Protein AF-A0A3C1KIC7-F1 (afdb_monomer)

Secondary structure (DSSP, 8-state):
--TGGGT---TTHHHHHHHHHHHHHTHHHHHHHHHHHHHS---HHHHHHHHHHHH---HHHHHHHHHHHHHHTTHHHHHHHHHHHHHHHHHHHS-TTSHHHHHHHHHHHHS---HHHHHHTS--------

Structure (mmCIF, N/CA/C/O backbone):
data_AF-A0A3C1KIC7-F1
#
_entry.id   AF-A0A3C1KIC7-F1
#
loop_
_atom_site.group_PDB
_atom_site.id
_atom_site.type_symbol
_atom_site.label_atom_id
_atom_site.label_alt_id
_atom_site.label_comp_id
_atom_site.label_asym_id
_atom_site.label_entity_id
_atom_site.label_seq_id
_atom_site.pdbx_PDB_ins_code
_atom_site.Cartn_x
_atom_site.Cartn_y
_atom_site.Cartn_z
_atom_site.occupancy
_atom_site.B_iso_or_equiv
_atom_site.auth_seq_id
_atom_site.auth_comp_id
_atom_site.auth_asym_id
_atom_site.auth_atom_id
_atom_site.pdbx_PDB_model_num
ATOM 1 N N . VAL A 1 1 ? 18.947 7.665 -14.783 1.00 59.31 1 VAL A N 1
ATOM 2 C CA . VAL A 1 1 ? 19.574 9.006 -14.923 1.00 59.31 1 VAL A CA 1
ATOM 3 C C . VAL A 1 1 ? 18.523 10.131 -14.836 1.00 59.31 1 VAL A C 1
ATOM 5 O O . VAL A 1 1 ? 18.595 11.097 -15.572 1.00 59.31 1 VAL A O 1
ATOM 8 N N . LEU A 1 2 ? 17.531 10.040 -13.935 1.00 76.50 2 LEU A N 1
ATOM 9 C CA . LEU A 1 2 ? 16.439 11.035 -13.856 1.00 76.50 2 LEU A CA 1
ATOM 10 C C . LEU A 1 2 ? 16.637 12.071 -12.738 1.00 76.50 2 LEU A C 1
ATOM 12 O O . LEU A 1 2 ? 16.323 13.237 -12.927 1.00 76.50 2 LEU A O 1
ATOM 16 N N . LEU A 1 3 ? 17.203 11.664 -11.599 1.00 77.31 3 LEU A N 1
ATOM 17 C CA . LEU A 1 3 ? 17.360 12.529 -10.422 1.00 77.31 3 LEU A CA 1
ATOM 18 C C . LEU A 1 3 ? 18.252 13.760 -10.664 1.00 77.31 3 LEU A C 1
ATOM 20 O O . LEU A 1 3 ? 17.794 14.860 -10.361 1.00 77.31 3 LEU A O 1
ATOM 24 N N . PRO A 1 4 ? 19.438 13.646 -11.304 1.00 80.12 4 PRO A N 1
ATOM 25 C CA . PRO A 1 4 ? 20.254 14.826 -11.599 1.00 80.12 4 PRO A CA 1
ATOM 26 C C . PRO A 1 4 ? 19.571 15.809 -12.560 1.00 80.12 4 PRO A C 1
ATOM 28 O O . PRO A 1 4 ? 19.742 17.015 -12.429 1.00 80.12 4 PRO A O 1
ATOM 31 N N . LEU A 1 5 ? 18.748 15.313 -13.496 1.00 82.25 5 LEU A N 1
ATOM 32 C CA . LEU A 1 5 ? 17.968 16.162 -14.407 1.00 82.25 5 LEU A CA 1
ATOM 33 C C . LEU A 1 5 ? 16.867 16.948 -13.677 1.00 82.25 5 LEU A C 1
ATOM 35 O O . LEU A 1 5 ? 16.442 17.991 -14.163 1.00 82.25 5 LEU A O 1
ATOM 39 N N . ALA A 1 6 ? 16.427 16.464 -12.514 1.00 80.00 6 ALA A N 1
ATOM 40 C CA . ALA A 1 6 ? 15.471 17.135 -11.638 1.00 80.00 6 ALA A CA 1
ATOM 41 C C . ALA A 1 6 ? 16.144 18.011 -10.559 1.00 80.00 6 ALA A C 1
ATOM 43 O O . ALA A 1 6 ? 15.448 18.548 -9.701 1.00 80.00 6 ALA A O 1
ATOM 44 N N . GLY A 1 7 ? 17.479 18.146 -10.570 1.00 80.31 7 GLY A N 1
ATOM 45 C CA . GLY A 1 7 ? 18.228 18.877 -9.540 1.00 80.31 7 GLY A CA 1
ATOM 46 C C . GLY A 1 7 ? 18.273 18.169 -8.181 1.00 80.31 7 GLY A C 1
ATOM 47 O O . GLY A 1 7 ? 18.469 18.822 -7.159 1.00 80.31 7 GLY A O 1
ATOM 48 N N . LEU A 1 8 ? 18.056 16.849 -8.156 1.00 77.56 8 LEU A N 1
ATOM 49 C CA . LEU A 1 8 ? 18.044 16.038 -6.941 1.00 77.56 8 LEU A CA 1
ATOM 50 C C . LEU A 1 8 ? 19.333 15.219 -6.813 1.00 77.56 8 LEU A C 1
ATOM 52 O O . LEU A 1 8 ? 19.745 14.522 -7.745 1.00 77.56 8 LEU A O 1
ATOM 56 N N . GLU A 1 9 ? 19.931 15.269 -5.624 1.00 82.62 9 GLU A N 1
ATOM 57 C CA . GLU A 1 9 ? 21.120 14.495 -5.269 1.00 82.62 9 GLU A CA 1
ATOM 58 C C . GLU A 1 9 ? 20.786 13.011 -5.056 1.00 82.62 9 GLU A C 1
ATOM 60 O O . GLU A 1 9 ? 19.748 12.653 -4.501 1.00 82.62 9 GLU A O 1
ATOM 65 N N . SER A 1 10 ? 21.688 12.125 -5.484 1.00 79.38 10 SER A N 1
ATOM 66 C CA . SER A 1 10 ? 21.485 10.664 -5.426 1.00 79.38 10 SER A CA 1
ATOM 67 C C . SER A 1 10 ? 22.082 9.990 -4.183 1.00 79.38 10 SER A C 1
ATOM 69 O O . SER A 1 10 ? 21.943 8.781 -4.001 1.00 79.38 10 SER A O 1
ATOM 71 N N . THR A 1 11 ? 22.724 10.763 -3.307 1.00 82.69 11 THR A N 1
ATOM 72 C CA . THR A 1 11 ? 23.561 10.270 -2.200 1.00 82.69 11 THR A CA 1
ATOM 73 C C . THR A 1 11 ? 22.806 9.479 -1.132 1.00 82.69 11 THR A C 1
ATOM 75 O O . THR A 1 11 ? 23.421 8.686 -0.427 1.00 82.69 11 THR A O 1
ATOM 78 N N . GLN A 1 12 ? 21.489 9.659 -1.012 1.00 83.25 12 GLN A N 1
ATOM 79 C CA . GLN A 1 12 ? 20.656 8.979 -0.011 1.00 83.25 12 GLN A CA 1
ATOM 80 C C . GLN A 1 12 ? 19.682 7.957 -0.611 1.00 83.25 12 GLN A C 1
ATOM 82 O O . GLN A 1 12 ? 18.807 7.463 0.097 1.00 83.25 12 GLN A O 1
ATOM 87 N N . LEU A 1 13 ? 19.808 7.620 -1.900 1.00 85.50 13 LEU A N 1
ATOM 88 C CA . LEU A 1 13 ? 18.846 6.732 -2.564 1.00 85.50 13 LEU A CA 1
ATOM 89 C C . LEU A 1 13 ? 18.783 5.341 -1.948 1.00 85.50 13 LEU A C 1
ATOM 91 O O . LEU A 1 13 ? 17.694 4.805 -1.800 1.00 85.50 13 LEU A O 1
ATOM 95 N N . GLU A 1 14 ? 19.927 4.768 -1.583 1.00 85.94 14 GLU A N 1
ATOM 96 C CA . GLU A 1 14 ? 19.970 3.442 -0.965 1.00 85.94 14 GLU A CA 1
ATOM 97 C C . GLU A 1 14 ? 19.183 3.422 0.352 1.00 85.94 14 GLU A C 1
ATOM 99 O O . GLU A 1 14 ? 18.318 2.573 0.551 1.00 85.94 14 GLU A O 1
ATOM 104 N N . ILE A 1 15 ? 19.404 4.427 1.203 1.00 87.00 15 ILE A N 1
ATOM 105 C CA . ILE A 1 15 ? 18.678 4.599 2.467 1.00 87.00 15 ILE A CA 1
ATOM 106 C C . ILE A 1 15 ? 17.185 4.817 2.207 1.00 87.00 15 ILE A C 1
ATOM 108 O O . ILE A 1 15 ? 16.348 4.238 2.897 1.00 87.00 15 ILE A O 1
ATOM 112 N N . TYR A 1 16 ? 16.841 5.636 1.212 1.00 85.00 16 TYR A N 1
ATOM 113 C CA . TYR A 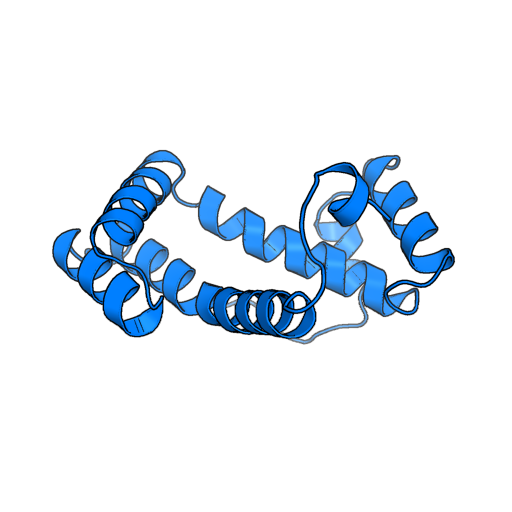1 16 ? 15.455 5.904 0.848 1.00 85.00 16 TYR A CA 1
ATOM 114 C C . TYR A 1 16 ? 14.729 4.635 0.394 1.00 85.00 16 TYR A C 1
ATOM 116 O O . TYR A 1 16 ? 13.660 4.335 0.917 1.00 85.00 16 TYR A O 1
ATOM 124 N N . TYR A 1 17 ? 15.304 3.865 -0.532 1.00 85.44 17 TYR A N 1
ATOM 125 C CA . TYR A 1 17 ? 14.682 2.626 -1.001 1.00 85.44 17 TYR A CA 1
ATOM 126 C C . TYR A 1 17 ? 14.599 1.579 0.106 1.00 85.44 17 TYR A C 1
ATOM 128 O O . TYR A 1 17 ? 13.550 0.964 0.267 1.00 85.44 17 TYR A O 1
ATOM 136 N N . HIS A 1 18 ? 15.628 1.463 0.948 1.00 87.75 18 HIS A N 1
ATOM 137 C CA . HIS A 1 18 ? 15.568 0.582 2.111 1.00 87.75 18 HIS A CA 1
ATOM 138 C C . HIS A 1 18 ? 14.438 0.971 3.080 1.00 87.75 18 HIS A C 1
ATOM 140 O O . HIS A 1 18 ? 13.713 0.112 3.580 1.00 87.75 18 HIS A O 1
ATOM 146 N N . TYR A 1 19 ? 14.242 2.271 3.321 1.00 87.94 19 TYR A N 1
ATOM 147 C CA . TYR A 1 19 ? 13.105 2.767 4.096 1.00 87.94 19 TYR A CA 1
ATOM 148 C C . TYR A 1 19 ? 11.764 2.398 3.446 1.00 87.94 19 TYR A C 1
ATOM 150 O O . TYR A 1 19 ? 10.860 1.945 4.149 1.00 87.94 19 TYR A O 1
ATOM 158 N N . ILE A 1 20 ? 11.632 2.558 2.125 1.00 87.50 20 ILE A N 1
ATOM 159 C CA . ILE A 1 20 ? 10.415 2.176 1.398 1.00 87.50 20 ILE A CA 1
ATOM 160 C C . ILE A 1 20 ? 10.123 0.681 1.570 1.00 87.50 20 ILE A C 1
ATOM 162 O O . ILE A 1 20 ? 8.995 0.345 1.929 1.00 87.50 20 ILE A O 1
ATOM 166 N N . ASP A 1 21 ? 11.121 -0.192 1.421 1.00 86.56 21 ASP A N 1
ATOM 167 C CA . ASP A 1 21 ? 10.961 -1.644 1.594 1.00 86.56 21 ASP A CA 1
ATOM 168 C C . ASP A 1 21 ? 10.452 -1.996 3.003 1.00 86.56 21 ASP A C 1
ATOM 170 O O . ASP A 1 21 ? 9.505 -2.772 3.172 1.00 86.56 21 ASP A O 1
ATOM 174 N N . LEU A 1 22 ? 11.033 -1.375 4.035 1.00 88.56 22 LEU A N 1
ATOM 175 C CA . LEU A 1 22 ? 10.609 -1.568 5.425 1.00 88.56 22 LEU A CA 1
ATOM 176 C C . LEU A 1 22 ? 9.171 -1.086 5.663 1.00 88.56 22 LEU A C 1
ATOM 178 O O . LEU A 1 22 ? 8.397 -1.746 6.357 1.00 88.56 22 LEU A O 1
ATOM 182 N N . VAL A 1 23 ? 8.789 0.052 5.084 1.00 86.12 23 VAL A N 1
ATOM 183 C CA . VAL A 1 23 ? 7.431 0.604 5.203 1.00 86.12 23 VAL A CA 1
ATOM 184 C C . VAL A 1 23 ? 6.406 -0.217 4.416 1.00 86.12 23 VAL A C 1
ATOM 186 O O . VAL A 1 23 ? 5.241 -0.293 4.833 1.00 86.12 23 VAL A O 1
ATOM 189 N N . GLU A 1 24 ? 6.797 -0.842 3.303 1.00 84.38 24 GLU A N 1
ATOM 190 C CA . GLU A 1 24 ? 5.945 -1.776 2.559 1.00 84.38 24 GLU A CA 1
ATOM 191 C C . GLU A 1 24 ? 5.664 -3.047 3.366 1.00 84.38 24 GLU A C 1
ATOM 193 O O . GLU A 1 24 ? 4.521 -3.509 3.377 1.00 84.38 24 GLU A O 1
ATOM 198 N N . ALA A 1 25 ? 6.634 -3.556 4.132 1.00 84.81 25 ALA A N 1
ATOM 199 C CA . ALA A 1 25 ? 6.419 -4.707 5.014 1.00 84.81 25 ALA A CA 1
ATOM 200 C C . ALA A 1 25 ? 5.326 -4.459 6.080 1.00 84.81 25 ALA A C 1
ATOM 202 O O . ALA A 1 25 ? 4.676 -5.397 6.545 1.00 84.81 25 ALA A O 1
ATOM 203 N N . LEU A 1 26 ? 5.050 -3.193 6.422 1.00 87.06 26 LEU A N 1
ATOM 204 C CA . LEU A 1 26 ? 3.976 -2.805 7.347 1.00 87.06 26 LEU A CA 1
ATOM 205 C C . LEU A 1 26 ? 2.576 -2.781 6.705 1.00 87.06 26 LEU A C 1
ATOM 207 O O . LEU A 1 26 ? 1.587 -2.494 7.386 1.00 87.06 26 LEU A O 1
ATOM 211 N N . ASN A 1 27 ? 2.437 -3.102 5.413 1.00 82.69 27 ASN A N 1
ATOM 212 C CA . ASN A 1 27 ? 1.133 -3.140 4.738 1.00 82.69 27 ASN A CA 1
ATOM 213 C C . ASN A 1 27 ? 0.135 -4.093 5.409 1.00 82.69 27 ASN A C 1
ATOM 215 O O . ASN A 1 27 ? -1.057 -3.788 5.453 1.00 82.69 27 ASN A O 1
ATOM 219 N N . PHE A 1 28 ? 0.599 -5.193 6.007 1.00 83.00 28 PHE A N 1
ATOM 220 C CA . PHE A 1 28 ? -0.272 -6.111 6.747 1.00 83.00 28 PHE A CA 1
ATOM 221 C C . PHE A 1 28 ? -0.958 -5.437 7.940 1.00 83.00 28 PHE A C 1
ATOM 223 O O . PHE A 1 28 ? -2.151 -5.651 8.160 1.00 83.00 28 PHE A O 1
ATOM 230 N N . ALA A 1 29 ? -0.255 -4.558 8.663 1.00 88.94 29 ALA A N 1
ATOM 231 C CA . ALA A 1 29 ? -0.844 -3.802 9.766 1.00 88.94 29 ALA A CA 1
ATOM 232 C C . ALA A 1 29 ? -1.957 -2.865 9.276 1.00 88.94 29 ALA A C 1
ATOM 234 O O . ALA A 1 29 ? -2.990 -2.736 9.936 1.00 88.94 29 ALA A O 1
ATOM 235 N N . ARG A 1 30 ? -1.777 -2.256 8.097 1.00 88.94 30 ARG A N 1
ATOM 236 C CA . ARG A 1 30 ? -2.784 -1.396 7.455 1.00 88.94 30 ARG A CA 1
ATOM 237 C C . ARG A 1 30 ? -4.005 -2.198 7.000 1.00 88.94 30 ARG A C 1
ATOM 239 O O . ARG A 1 30 ? -5.133 -1.776 7.250 1.00 88.94 30 ARG A O 1
ATOM 246 N N . ASN A 1 31 ? -3.787 -3.361 6.382 1.00 87.94 31 ASN A N 1
ATOM 247 C CA . ASN A 1 31 ? -4.862 -4.268 5.969 1.00 87.94 31 ASN A CA 1
ATOM 248 C C . ASN A 1 31 ? -5.694 -4.719 7.175 1.00 87.94 31 ASN A C 1
ATOM 250 O O . ASN A 1 31 ? -6.922 -4.727 7.116 1.00 87.94 31 ASN A O 1
ATOM 254 N N . GLU A 1 32 ? -5.034 -5.052 8.285 1.00 91.06 32 GLU A N 1
ATOM 255 C CA . GLU A 1 32 ? -5.719 -5.492 9.495 1.00 91.06 32 GLU A CA 1
ATOM 256 C C . GLU A 1 32 ? -6.515 -4.357 10.151 1.00 91.06 32 GLU A C 1
ATOM 258 O O . GLU A 1 32 ? -7.659 -4.577 10.549 1.00 91.06 32 GLU A O 1
ATOM 263 N N . ALA A 1 33 ? -5.977 -3.131 10.188 1.00 92.75 33 ALA A N 1
ATOM 264 C CA . ALA A 1 33 ? -6.725 -1.955 10.635 1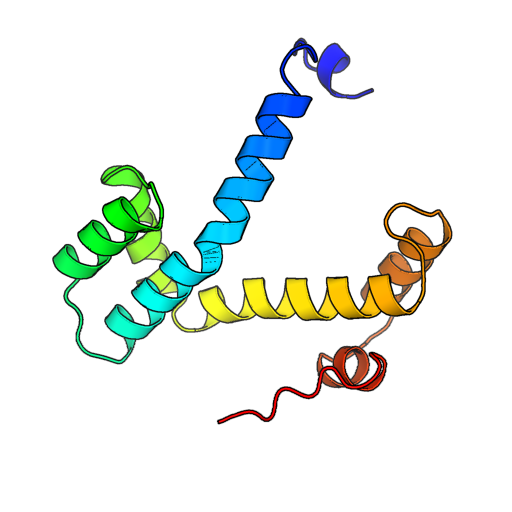.00 92.75 33 ALA A CA 1
ATOM 265 C C . ALA A 1 33 ? -8.004 -1.759 9.806 1.00 92.75 33 ALA A C 1
ATOM 267 O O . ALA A 1 33 ? -9.091 -1.614 10.368 1.00 92.75 33 ALA A O 1
ATOM 268 N N . ALA A 1 34 ? -7.891 -1.835 8.475 1.00 90.88 34 ALA A N 1
ATOM 269 C CA . ALA A 1 34 ? -9.029 -1.721 7.566 1.00 90.88 34 ALA A CA 1
ATOM 270 C C . ALA A 1 34 ? -10.068 -2.823 7.811 1.00 90.88 34 ALA A C 1
ATOM 272 O O . ALA A 1 34 ? -11.259 -2.542 7.943 1.00 90.88 34 ALA A O 1
ATOM 273 N N . ARG A 1 35 ? -9.623 -4.078 7.927 1.00 90.06 35 ARG A N 1
ATOM 274 C CA . ARG A 1 35 ? -10.494 -5.236 8.154 1.00 90.06 35 ARG A CA 1
ATOM 275 C C . ARG A 1 35 ? -11.247 -5.124 9.480 1.00 90.06 35 ARG A C 1
ATOM 277 O O . ARG A 1 35 ? -12.460 -5.332 9.518 1.00 90.06 35 ARG A O 1
ATOM 284 N N . LYS A 1 36 ? -10.542 -4.780 10.562 1.00 92.88 36 LYS A N 1
ATOM 285 C CA . LYS A 1 36 ? -11.129 -4.612 11.896 1.00 92.88 36 LYS A CA 1
ATOM 286 C C . LYS A 1 36 ? -12.125 -3.452 11.936 1.00 92.88 36 LYS A C 1
ATOM 288 O O . LYS A 1 36 ? -13.219 -3.614 12.474 1.00 92.88 36 LYS A O 1
ATOM 293 N N . HIS A 1 37 ? -11.769 -2.317 11.339 1.00 94.38 37 HIS A N 1
ATOM 294 C CA . HIS A 1 37 ? -12.616 -1.127 11.306 1.00 94.38 37 HIS A CA 1
ATOM 295 C C . HIS A 1 37 ? -13.891 -1.340 10.481 1.00 94.38 37 HIS A C 1
ATOM 297 O O . HIS A 1 37 ? -14.992 -1.078 10.957 1.00 94.38 37 HIS A O 1
ATOM 303 N N . LEU A 1 38 ? -13.769 -1.898 9.273 1.00 90.69 38 LEU A N 1
ATOM 304 C CA . LEU A 1 38 ? -14.906 -2.070 8.364 1.00 90.69 38 LEU A CA 1
ATOM 305 C C . LEU A 1 38 ? -15.843 -3.220 8.750 1.00 90.69 38 LEU A C 1
ATOM 307 O O . LEU A 1 38 ? -17.030 -3.155 8.425 1.00 90.69 38 LEU A O 1
ATOM 311 N N . TYR A 1 39 ? -15.319 -4.282 9.376 1.00 89.88 39 TYR A N 1
ATOM 312 C CA . TYR A 1 39 ? -16.049 -5.549 9.521 1.00 89.88 39 TYR A CA 1
ATOM 313 C C . T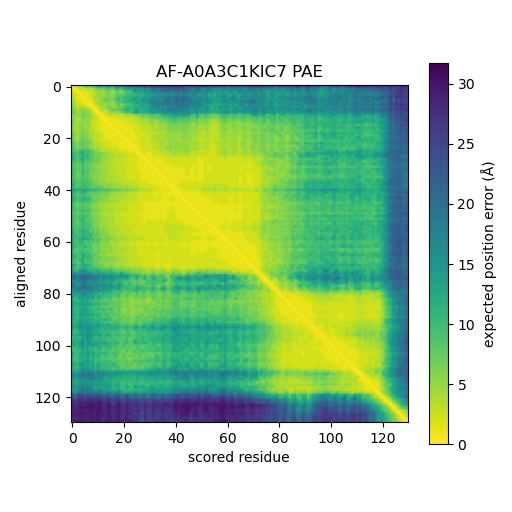YR A 1 39 ? -16.077 -6.129 10.939 1.00 89.88 39 TYR A C 1
ATOM 315 O O . TYR A 1 39 ? -16.784 -7.109 11.161 1.00 89.88 39 TYR A O 1
ATOM 323 N N . GLN A 1 40 ? -15.326 -5.579 11.899 1.00 92.88 40 GLN A N 1
ATOM 324 C CA . GLN A 1 40 ? -15.267 -6.106 13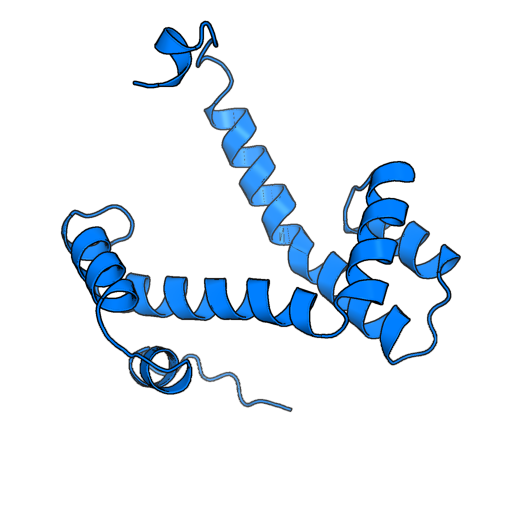.275 1.00 92.88 40 GLN A CA 1
ATOM 325 C C . GLN A 1 40 ? -15.609 -5.070 14.351 1.00 92.88 40 GLN A C 1
ATOM 327 O O . GLN A 1 40 ? -15.427 -5.343 15.533 1.00 92.88 40 GLN A O 1
ATOM 332 N N . GLY A 1 41 ? -16.112 -3.897 13.956 1.00 93.44 41 GLY A N 1
ATOM 333 C CA . GLY A 1 41 ? -16.587 -2.874 14.888 1.00 93.44 41 GLY A CA 1
ATOM 334 C C . GLY A 1 41 ? -15.486 -2.102 15.617 1.00 93.44 41 GLY A C 1
ATOM 335 O O . GLY A 1 41 ? -15.786 -1.448 16.611 1.00 93.44 41 GLY A O 1
ATOM 336 N N . LEU A 1 42 ? -14.232 -2.156 15.146 1.00 96.56 42 LEU A N 1
ATOM 337 C CA . LEU A 1 42 ? -13.157 -1.320 15.690 1.00 96.56 42 LEU A CA 1
ATOM 338 C C . LEU A 1 42 ? -13.475 0.155 15.411 1.00 96.56 42 LEU A C 1
ATOM 340 O O . LEU A 1 42 ? -13.709 0.529 14.257 1.00 96.56 42 LEU A O 1
ATOM 344 N N . SER A 1 43 ? -13.480 0.998 16.442 1.00 97.44 43 SER A N 1
ATOM 345 C CA . SER A 1 43 ? -13.792 2.420 16.269 1.00 97.44 43 SER A CA 1
ATOM 346 C C . SER A 1 43 ? -12.729 3.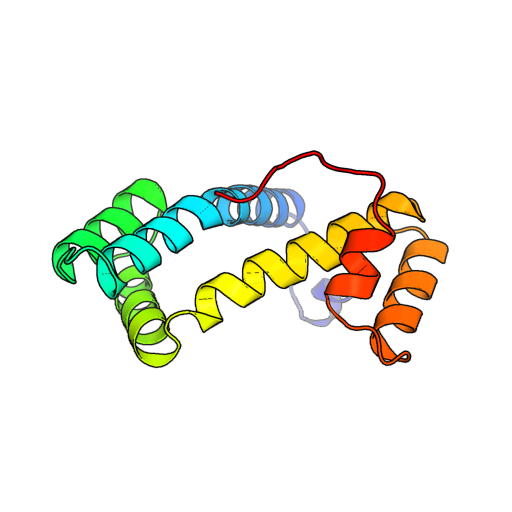140 15.434 1.00 97.44 43 SER A C 1
ATOM 348 O O . SER A 1 43 ? -11.595 2.674 15.292 1.00 97.44 43 SER A O 1
ATOM 350 N N . ARG A 1 44 ? -13.091 4.305 14.884 1.00 96.69 44 ARG A N 1
ATOM 351 C CA . ARG A 1 44 ? -12.176 5.145 14.097 1.00 96.69 44 ARG A CA 1
ATOM 352 C C . ARG A 1 44 ? -10.930 5.513 14.907 1.00 96.69 44 ARG A C 1
ATOM 354 O O . ARG A 1 44 ? -9.821 5.265 14.453 1.00 96.69 44 ARG A O 1
ATOM 361 N N . ASP A 1 45 ? -11.109 5.974 16.143 1.00 97.31 45 ASP A N 1
ATOM 362 C CA . ASP A 1 45 ? -10.002 6.357 17.028 1.00 97.31 45 ASP A CA 1
ATOM 363 C C . ASP A 1 45 ? -9.076 5.177 17.366 1.00 97.31 45 ASP A C 1
ATOM 365 O O . ASP A 1 45 ? -7.859 5.335 17.478 1.00 97.31 45 ASP A O 1
ATOM 369 N N . GLU A 1 46 ? -9.630 3.975 17.543 1.00 97.62 46 GLU A N 1
ATOM 370 C CA . GLU A 1 46 ? -8.830 2.764 17.756 1.00 97.62 46 GLU A CA 1
ATOM 371 C C . GLU A 1 46 ? -8.057 2.364 16.499 1.00 97.62 46 GLU A C 1
ATOM 373 O O . GLU A 1 46 ? -6.898 1.958 16.598 1.00 97.62 46 GLU A O 1
ATOM 378 N N . ALA A 1 47 ? -8.665 2.511 15.322 1.00 96.56 47 ALA A N 1
ATOM 379 C CA . ALA A 1 47 ? -8.010 2.242 14.053 1.00 96.56 47 ALA A CA 1
ATOM 380 C C . ALA A 1 47 ? -6.897 3.265 13.751 1.00 96.56 47 ALA A C 1
ATOM 382 O O . ALA A 1 47 ? -5.828 2.872 13.285 1.00 96.56 47 ALA A O 1
ATOM 383 N N . GLU A 1 48 ? -7.081 4.549 14.083 1.00 96.81 48 GLU A N 1
ATOM 384 C CA . GLU A 1 48 ? -6.022 5.567 13.975 1.00 96.81 48 GLU A CA 1
ATOM 385 C C . GLU A 1 48 ? -4.846 5.218 14.891 1.00 96.81 48 GLU A C 1
ATOM 387 O O . GLU A 1 48 ? -3.700 5.178 14.439 1.00 96.81 48 GLU A O 1
ATOM 392 N N . ARG A 1 49 ? -5.119 4.862 16.154 1.00 97.56 49 ARG A N 1
ATOM 393 C CA . ARG A 1 49 ? -4.075 4.413 17.092 1.00 97.56 49 ARG A CA 1
ATOM 394 C C . ARG A 1 49 ? -3.342 3.170 16.594 1.00 97.56 49 ARG A C 1
ATOM 396 O O . ARG A 1 49 ? -2.125 3.091 16.742 1.00 97.56 49 ARG A O 1
ATOM 403 N N . TRP A 1 50 ? -4.052 2.221 15.985 1.00 97.25 50 TRP A N 1
ATOM 404 C CA . TRP A 1 50 ? -3.445 1.038 15.376 1.00 97.25 50 TRP A CA 1
ATOM 405 C C . TRP A 1 50 ? -2.486 1.417 14.243 1.00 97.25 50 TRP A C 1
ATOM 407 O O . TRP A 1 50 ? -1.354 0.936 14.203 1.00 97.25 50 TRP A O 1
ATOM 417 N N . LEU A 1 51 ? -2.914 2.293 13.331 1.00 95.50 51 LEU A N 1
ATOM 418 C CA . LEU A 1 51 ? -2.095 2.751 12.205 1.00 95.50 51 LEU A CA 1
ATOM 419 C C . LEU A 1 51 ? -0.862 3.533 12.670 1.00 95.50 51 LEU A C 1
ATOM 421 O O . LEU A 1 51 ? 0.219 3.360 12.111 1.00 95.50 51 LEU A O 1
ATOM 425 N N . MET A 1 52 ? -0.991 4.330 13.728 1.00 95.81 52 MET A N 1
ATOM 426 C CA . MET A 1 52 ? 0.150 5.023 14.324 1.00 95.81 52 MET A CA 1
ATOM 427 C C . MET A 1 52 ? 1.137 4.044 14.971 1.00 95.81 52 MET A C 1
ATOM 429 O O . MET A 1 52 ? 2.342 4.149 14.759 1.00 95.81 52 MET A O 1
ATOM 433 N N . MET A 1 53 ? 0.636 3.068 15.731 1.00 95.56 53 MET A N 1
ATOM 434 C CA . MET A 1 53 ? 1.471 2.132 16.488 1.00 95.56 53 MET A CA 1
ATOM 435 C C . MET A 1 53 ? 2.167 1.098 15.598 1.00 95.56 53 MET A C 1
ATOM 437 O O . MET A 1 53 ? 3.353 0.836 15.774 1.00 95.56 53 MET A O 1
ATOM 441 N N . PHE A 1 54 ? 1.437 0.508 14.651 1.00 93.62 54 PHE A N 1
ATOM 442 C CA . PHE A 1 54 ? 1.917 -0.626 13.856 1.00 93.62 54 PHE A CA 1
ATOM 443 C C . PHE A 1 54 ? 2.224 -0.264 12.402 1.00 93.62 54 PHE A C 1
ATOM 445 O O . PHE A 1 54 ? 3.003 -0.954 11.754 1.00 93.62 54 PHE A O 1
ATOM 452 N N . GLY A 1 55 ? 1.626 0.808 11.878 1.00 90.56 55 GLY A N 1
ATOM 453 C CA . GLY A 1 55 ? 1.930 1.338 10.545 1.00 90.56 55 GLY A CA 1
ATOM 454 C C . GLY A 1 55 ? 3.011 2.422 10.541 1.00 90.56 55 GLY A C 1
ATOM 455 O O . GLY A 1 55 ? 3.401 2.857 9.457 1.00 90.56 55 GLY A O 1
ATOM 456 N N . LEU A 1 56 ? 3.472 2.851 11.728 1.00 92.69 56 LEU A N 1
ATOM 457 C CA . LEU A 1 56 ? 4.395 3.974 11.947 1.00 92.69 56 LEU A CA 1
ATOM 458 C C . LEU A 1 56 ? 3.925 5.274 11.272 1.00 92.69 56 LEU A C 1
ATOM 460 O O . LEU A 1 56 ? 4.723 6.068 10.774 1.00 92.69 56 LEU A O 1
ATOM 464 N N . GLU A 1 57 ? 2.608 5.480 11.226 1.00 92.62 57 GLU A N 1
ATOM 465 C CA . GLU A 1 57 ? 2.004 6.644 10.584 1.00 92.62 57 GLU A CA 1
ATOM 466 C C . GLU A 1 57 ? 1.873 7.815 11.565 1.00 92.62 57 GLU A C 1
ATOM 468 O O . GLU A 1 57 ? 1.669 7.642 12.766 1.00 92.62 57 GLU A O 1
ATOM 473 N N . THR A 1 58 ? 1.958 9.043 11.051 1.00 95.69 58 THR A N 1
ATOM 474 C CA . THR A 1 58 ? 1.552 10.216 11.833 1.00 95.69 58 THR A CA 1
ATOM 475 C C . THR A 1 58 ? 0.031 10.220 12.001 1.00 95.69 58 THR A C 1
ATOM 477 O O . THR A 1 58 ? -0.687 9.624 11.197 1.00 95.69 58 THR A O 1
ATOM 480 N N . ALA A 1 59 ? -0.482 10.947 12.997 1.00 95.25 59 ALA A N 1
ATOM 481 C CA . ALA A 1 59 ? -1.927 11.066 13.214 1.00 95.25 59 ALA A CA 1
ATOM 482 C C . ALA A 1 59 ? -2.673 11.581 11.965 1.00 95.25 59 ALA A C 1
ATOM 484 O O . ALA A 1 59 ? -3.694 11.024 11.573 1.00 95.25 59 ALA A O 1
ATOM 485 N N . GLY A 1 60 ? -2.128 12.598 11.284 1.00 96.31 60 GLY A N 1
ATOM 486 C CA . GLY A 1 60 ? -2.724 13.135 10.055 1.00 96.31 60 GLY A CA 1
ATOM 487 C C . GLY A 1 60 ? -2.740 12.127 8.900 1.00 96.31 60 GLY A C 1
ATOM 488 O O . GLY A 1 60 ? -3.736 12.027 8.176 1.00 96.31 60 GLY A O 1
ATOM 489 N N . THR A 1 61 ? -1.669 11.340 8.751 1.00 94.44 61 THR A N 1
ATOM 490 C CA . THR A 1 61 ? -1.601 10.265 7.750 1.00 94.44 61 THR A CA 1
ATOM 491 C C . THR A 1 61 ? -2.596 9.150 8.070 1.00 94.44 61 THR A C 1
ATOM 493 O O . THR A 1 61 ? -3.342 8.744 7.179 1.00 94.44 61 THR A O 1
ATOM 496 N N . ALA A 1 62 ? -2.672 8.713 9.331 1.00 96.00 62 ALA A N 1
ATOM 497 C CA . ALA A 1 62 ? -3.601 7.676 9.778 1.00 96.00 62 ALA A CA 1
ATOM 498 C C . ALA A 1 62 ? -5.067 8.081 9.543 1.00 96.00 62 ALA A C 1
ATOM 500 O O . ALA A 1 62 ? -5.840 7.313 8.966 1.00 96.00 62 ALA A O 1
ATOM 501 N N . ALA A 1 63 ? -5.432 9.318 9.896 1.00 96.06 63 ALA A N 1
ATOM 502 C CA . ALA A 1 63 ? -6.772 9.857 9.666 1.00 96.06 63 ALA A CA 1
ATOM 503 C C . ALA A 1 63 ? -7.120 9.928 8.169 1.00 96.06 63 ALA A C 1
ATOM 505 O O . ALA A 1 63 ? -8.201 9.513 7.749 1.00 96.06 63 ALA A O 1
ATOM 506 N N . THR A 1 64 ? -6.187 10.408 7.339 1.00 94.56 64 THR A N 1
ATOM 507 C CA . THR A 1 64 ? -6.370 10.458 5.877 1.00 94.56 64 THR A CA 1
ATOM 508 C C . THR A 1 64 ? -6.546 9.058 5.297 1.00 94.56 64 THR A C 1
ATOM 510 O O . THR A 1 64 ? -7.412 8.834 4.450 1.00 94.56 64 THR A O 1
ATOM 513 N N . ARG A 1 65 ? -5.757 8.092 5.772 1.00 91.88 65 ARG A N 1
ATOM 514 C CA . ARG A 1 65 ? -5.865 6.699 5.346 1.00 91.88 65 ARG A CA 1
ATOM 515 C C . ARG A 1 65 ? -7.219 6.104 5.708 1.00 91.88 65 ARG A C 1
ATOM 517 O O . ARG A 1 65 ? -7.788 5.409 4.870 1.00 91.88 65 ARG A O 1
ATOM 524 N N . LEU A 1 66 ? -7.750 6.377 6.900 1.00 93.62 66 LEU A N 1
ATOM 525 C CA . LEU A 1 66 ? -9.087 5.906 7.263 1.00 93.62 66 LEU A CA 1
ATOM 526 C C . LEU A 1 66 ? -10.166 6.474 6.350 1.00 93.62 66 LEU A C 1
ATOM 528 O O . LEU A 1 66 ? -11.009 5.705 5.907 1.00 93.62 66 LEU A O 1
ATOM 532 N N . ASN A 1 67 ? -10.076 7.744 5.951 1.00 93.88 67 ASN A N 1
ATOM 533 C CA . ASN A 1 67 ? -11.011 8.301 4.968 1.00 93.88 67 ASN A CA 1
ATOM 534 C C . ASN A 1 67 ? -10.981 7.505 3.648 1.00 93.88 67 ASN A C 1
ATOM 536 O O . ASN A 1 67 ? -12.022 7.226 3.054 1.00 93.88 67 ASN A O 1
ATOM 540 N N . VAL A 1 68 ? -9.790 7.096 3.191 1.00 88.75 68 VAL A N 1
ATOM 541 C CA . VAL A 1 68 ? -9.640 6.251 1.993 1.00 88.75 68 VAL A CA 1
ATOM 542 C C . VAL A 1 68 ? -10.206 4.849 2.225 1.00 88.75 68 VAL A C 1
ATOM 544 O O . VAL A 1 68 ? -10.921 4.341 1.365 1.00 88.75 68 VAL A O 1
ATOM 547 N N . ILE A 1 69 ? -9.922 4.227 3.371 1.00 89.06 69 ILE A N 1
ATOM 548 C CA . ILE A 1 69 ? -10.453 2.906 3.748 1.00 89.06 69 ILE A CA 1
ATOM 549 C C . ILE A 1 69 ? -11.983 2.924 3.789 1.00 89.06 69 ILE A C 1
ATOM 551 O O . ILE A 1 69 ? -12.618 2.015 3.263 1.00 89.06 69 ILE A O 1
ATOM 555 N N . GLU A 1 70 ? -12.587 3.951 4.376 1.00 89.81 70 GLU A N 1
ATOM 556 C CA . GLU A 1 70 ? -14.039 4.106 4.466 1.00 89.81 70 GLU A CA 1
ATOM 557 C C . GLU A 1 70 ? -14.668 4.309 3.079 1.00 89.81 70 GLU A C 1
ATOM 559 O O . GLU A 1 70 ? -15.680 3.676 2.765 1.00 89.81 70 GLU A O 1
ATOM 564 N N . ALA A 1 71 ? -14.040 5.127 2.226 1.00 88.69 71 ALA A N 1
ATOM 565 C CA . ALA A 1 71 ? -14.526 5.421 0.878 1.00 88.69 71 ALA A CA 1
ATOM 566 C C . ALA A 1 71 ? -14.384 4.234 -0.091 1.00 88.69 71 ALA A C 1
ATOM 568 O O . ALA A 1 71 ? -15.277 3.977 -0.894 1.00 88.69 71 ALA A O 1
ATOM 569 N N . GLN A 1 72 ? -13.260 3.518 -0.034 1.00 82.69 72 GLN A N 1
ATOM 570 C CA . GLN A 1 72 ? -12.898 2.468 -0.996 1.00 82.69 72 GLN A CA 1
ATOM 571 C C . GLN A 1 72 ? -13.199 1.050 -0.478 1.00 82.69 72 GLN A C 1
ATOM 573 O O . GLN A 1 72 ? -13.240 0.092 -1.251 1.00 82.69 72 GLN A O 1
ATOM 578 N N . ARG A 1 73 ? -13.439 0.893 0.829 1.00 83.06 73 ARG A N 1
ATOM 579 C CA . ARG A 1 73 ? -13.755 -0.372 1.514 1.00 83.06 73 ARG A CA 1
ATOM 580 C C . ARG A 1 73 ? -12.789 -1.503 1.128 1.00 83.06 73 ARG A C 1
ATOM 582 O O . ARG A 1 73 ? -11.576 -1.372 1.274 1.00 83.06 73 ARG A O 1
ATOM 589 N N . SER A 1 74 ? -13.317 -2.620 0.621 1.00 68.44 74 SER A N 1
ATOM 590 C CA . SER A 1 74 ? -12.556 -3.809 0.219 1.00 68.44 74 SER A CA 1
ATOM 591 C C . SER A 1 74 ? -11.548 -3.550 -0.904 1.00 68.44 74 SER A C 1
ATOM 593 O O . SER A 1 74 ? -10.611 -4.330 -1.061 1.00 68.44 74 SER A O 1
ATOM 595 N N . TYR A 1 75 ? -11.694 -2.457 -1.657 1.00 65.06 75 TYR A N 1
ATOM 596 C CA . TYR A 1 75 ? -10.807 -2.135 -2.774 1.00 65.06 75 TYR A CA 1
ATOM 597 C C . TYR A 1 75 ? -9.368 -1.820 -2.325 1.00 65.06 75 TYR A C 1
ATOM 599 O O . TYR A 1 75 ? -8.407 -2.102 -3.041 1.00 65.06 75 TYR A O 1
ATOM 607 N N . VAL A 1 76 ? -9.190 -1.326 -1.093 1.00 64.31 76 VAL A N 1
ATOM 608 C CA . VAL A 1 76 ? -7.857 -1.095 -0.501 1.00 64.31 76 VAL A CA 1
ATOM 609 C C . VAL A 1 76 ? -7.077 -2.406 -0.347 1.00 64.31 76 VAL A C 1
ATOM 611 O O . VAL A 1 76 ? -5.865 -2.433 -0.545 1.00 64.31 76 VAL A O 1
ATOM 614 N N . VAL A 1 77 ? -7.771 -3.508 -0.054 1.00 64.75 77 VAL A N 1
ATOM 615 C CA . VAL A 1 77 ? -7.157 -4.832 0.128 1.00 64.75 77 VAL A CA 1
ATOM 616 C C . VAL A 1 77 ? -6.776 -5.452 -1.219 1.00 64.75 77 VAL A C 1
ATOM 618 O O . VAL A 1 77 ? -5.712 -6.058 -1.345 1.00 64.75 77 VAL A O 1
ATOM 621 N N . THR A 1 78 ? -7.603 -5.261 -2.252 1.00 66.44 78 THR A N 1
ATOM 622 C CA . THR A 1 78 ? -7.376 -5.864 -3.575 1.00 66.44 78 THR A CA 1
ATOM 623 C C . THR A 1 78 ? -6.136 -5.330 -4.292 1.00 66.44 78 THR A C 1
ATOM 625 O O . THR A 1 78 ? -5.554 -6.057 -5.091 1.00 66.44 78 THR A O 1
ATOM 628 N N . TYR A 1 79 ? -5.678 -4.109 -3.994 1.00 66.19 79 TYR A N 1
ATOM 629 C CA . TYR A 1 79 ? -4.455 -3.564 -4.600 1.00 66.19 79 TYR A CA 1
ATOM 630 C C . TYR A 1 79 ? -3.184 -4.278 -4.147 1.00 66.19 79 TYR A C 1
ATOM 632 O O . TYR A 1 79 ? -2.328 -4.591 -4.974 1.00 66.19 79 TYR A O 1
ATOM 640 N N . ASN A 1 80 ? -3.069 -4.547 -2.845 1.00 68.50 80 ASN A N 1
ATOM 641 C CA . ASN A 1 80 ? -1.915 -5.261 -2.304 1.00 68.50 80 ASN A CA 1
ATOM 642 C C . ASN A 1 80 ? -1.881 -6.687 -2.858 1.00 68.50 80 ASN A C 1
ATOM 644 O O . ASN A 1 80 ? -0.864 -7.125 -3.388 1.00 68.50 80 ASN A O 1
ATOM 648 N N . HIS A 1 81 ? -3.035 -7.354 -2.857 1.00 74.94 81 HIS A N 1
ATOM 649 C CA . HIS A 1 81 ? -3.140 -8.716 -3.361 1.00 74.94 81 HIS A CA 1
ATOM 650 C C . HIS A 1 81 ? -2.874 -8.819 -4.872 1.00 74.94 81 HIS A C 1
ATOM 652 O O . HIS A 1 81 ? -2.159 -9.710 -5.320 1.00 74.94 81 HIS A O 1
ATOM 658 N N . GLY A 1 82 ? -3.382 -7.877 -5.674 1.00 80.00 82 GLY A N 1
ATOM 659 C CA . GLY A 1 82 ? -3.109 -7.838 -7.113 1.00 80.00 82 GLY A CA 1
ATOM 660 C C . GLY A 1 82 ? -1.622 -7.647 -7.425 1.00 80.00 82 GLY A C 1
ATOM 661 O O . GLY A 1 82 ? -1.090 -8.324 -8.305 1.00 80.00 82 GLY A O 1
ATOM 662 N N . ARG A 1 83 ? -0.928 -6.778 -6.675 1.00 81.94 83 ARG A N 1
ATOM 663 C CA . ARG A 1 83 ? 0.530 -6.607 -6.795 1.00 81.94 83 ARG A CA 1
ATOM 664 C C . ARG A 1 83 ? 1.283 -7.898 -6.479 1.00 81.94 83 ARG A C 1
ATOM 666 O O . ARG A 1 83 ? 2.187 -8.250 -7.231 1.00 81.94 83 ARG A O 1
ATOM 673 N N . GLU A 1 84 ? 0.915 -8.593 -5.404 1.00 83.31 84 GLU A N 1
ATOM 674 C CA . GLU A 1 84 ? 1.535 -9.865 -5.006 1.00 83.31 84 GLU A CA 1
ATOM 675 C C . GLU A 1 84 ? 1.362 -10.946 -6.077 1.00 83.31 84 GLU A C 1
ATOM 677 O O . GLU A 1 84 ? 2.337 -11.600 -6.441 1.00 83.31 84 GLU A O 1
ATOM 682 N N . ILE A 1 85 ? 0.154 -11.085 -6.637 1.00 87.69 85 ILE A N 1
ATOM 683 C CA . ILE A 1 85 ? -0.129 -12.044 -7.717 1.00 87.69 85 ILE A CA 1
ATOM 684 C C . ILE A 1 85 ? 0.769 -11.773 -8.931 1.00 87.69 85 ILE A C 1
ATOM 686 O O . ILE A 1 85 ? 1.405 -12.687 -9.452 1.00 87.69 85 ILE A O 1
ATOM 690 N N . VAL A 1 86 ? 0.852 -10.514 -9.374 1.00 88.12 86 VAL A N 1
ATOM 691 C CA . VAL A 1 86 ? 1.680 -10.131 -10.530 1.00 88.12 86 VAL A CA 1
ATOM 692 C C . VAL A 1 86 ? 3.166 -10.350 -10.240 1.00 88.12 86 VAL A C 1
ATOM 694 O O . VAL A 1 86 ? 3.879 -10.907 -11.074 1.00 88.12 86 VAL A O 1
ATOM 697 N N . ALA A 1 87 ? 3.642 -9.950 -9.058 1.00 86.88 87 ALA A N 1
ATOM 698 C CA . ALA A 1 87 ? 5.037 -10.121 -8.662 1.00 86.88 87 ALA A CA 1
ATOM 699 C C . ALA A 1 87 ? 5.432 -11.604 -8.578 1.00 86.88 87 ALA A C 1
ATOM 701 O O . ALA A 1 87 ? 6.497 -11.981 -9.075 1.00 86.88 87 ALA A O 1
ATOM 702 N N . GLY A 1 88 ? 4.568 -12.446 -8.004 1.00 87.50 88 GLY A N 1
ATOM 703 C CA . GLY A 1 88 ? 4.754 -13.895 -7.938 1.00 87.50 88 GLY A CA 1
ATOM 704 C C . GLY A 1 88 ? 4.797 -14.531 -9.326 1.00 87.50 88 GLY A C 1
ATOM 705 O O . GLY A 1 88 ? 5.743 -15.254 -9.641 1.00 87.50 88 GLY A O 1
ATOM 706 N N . TYR A 1 89 ? 3.846 -14.172 -10.193 1.00 87.81 89 TYR A N 1
ATOM 707 C CA . TYR A 1 89 ? 3.809 -14.642 -11.576 1.00 87.81 89 TYR A CA 1
ATOM 708 C C . TYR A 1 89 ? 5.103 -14.309 -12.329 1.00 87.81 89 TYR A C 1
ATOM 710 O O . TYR A 1 89 ? 5.722 -15.199 -12.910 1.00 87.81 89 TYR A O 1
AT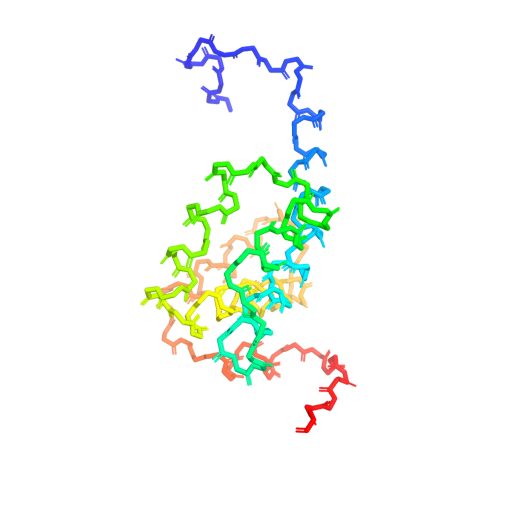OM 718 N N . LEU A 1 90 ? 5.564 -13.055 -12.283 1.00 89.94 90 LEU A N 1
ATOM 719 C CA . LEU A 1 90 ? 6.800 -12.644 -12.960 1.00 89.94 90 LEU A CA 1
ATOM 720 C C . LEU A 1 90 ? 8.029 -13.369 -12.403 1.00 89.94 90 LEU A C 1
ATOM 722 O O . LEU A 1 90 ? 8.845 -13.875 -13.174 1.00 89.94 90 LEU A O 1
ATOM 726 N N . SER A 1 91 ? 8.130 -13.463 -11.075 1.00 88.62 91 SER A N 1
ATOM 727 C CA . SER A 1 91 ? 9.262 -14.106 -10.394 1.00 88.62 91 SER A CA 1
ATOM 728 C C . SER A 1 91 ? 9.348 -15.608 -10.679 1.00 88.62 91 SER A C 1
ATOM 730 O O . SER A 1 91 ? 10.431 -16.181 -10.603 1.00 88.62 91 SER A O 1
ATOM 732 N N . SER A 1 92 ? 8.227 -16.251 -11.028 1.00 88.19 92 SER A N 1
ATOM 733 C CA . SER A 1 92 ? 8.195 -17.668 -11.412 1.00 88.19 92 SER A CA 1
ATOM 734 C C . SER A 1 92 ? 8.735 -17.943 -12.822 1.00 88.19 92 SER A C 1
ATOM 736 O O . SER A 1 92 ? 9.128 -19.073 -13.112 1.00 88.19 92 SER A O 1
ATOM 738 N N . ARG A 1 93 ? 8.764 -16.932 -13.704 1.00 87.31 93 ARG A N 1
ATOM 739 C CA . ARG A 1 93 ? 9.125 -17.088 -15.126 1.00 87.31 93 ARG A CA 1
ATOM 740 C C . ARG A 1 93 ? 10.496 -16.521 -15.460 1.00 87.31 93 ARG A C 1
ATOM 742 O O . ARG A 1 93 ? 11.217 -17.107 -16.264 1.00 87.31 93 ARG A O 1
ATOM 749 N N . SER A 1 94 ? 10.848 -15.403 -14.834 1.00 89.69 94 SER A N 1
ATOM 750 C CA . SER A 1 94 ? 12.026 -14.620 -15.184 1.00 89.69 94 SER A CA 1
ATOM 751 C C . SER A 1 94 ? 12.690 -14.045 -13.937 1.00 89.69 94 SER A C 1
ATOM 753 O O . SER A 1 94 ? 12.035 -13.718 -12.949 1.00 89.69 94 SER A O 1
ATOM 755 N N . THR A 1 95 ? 14.011 -13.859 -13.983 1.00 90.38 95 THR A N 1
ATOM 756 C CA . THR A 1 95 ? 14.735 -13.181 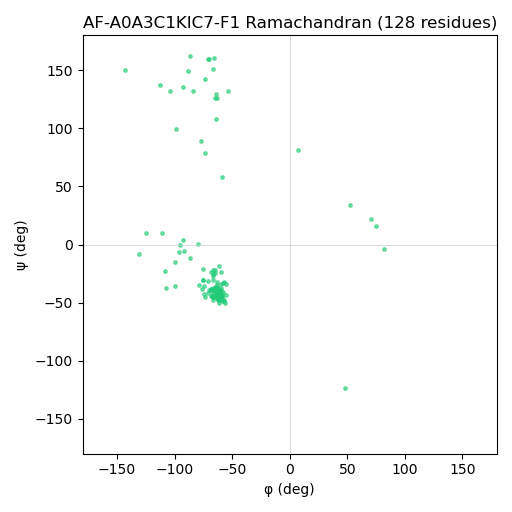-12.900 1.00 90.38 95 THR A CA 1
ATOM 757 C C . THR A 1 95 ? 14.262 -11.724 -12.786 1.00 90.38 95 THR A C 1
ATOM 759 O O . THR A 1 95 ? 14.269 -11.024 -13.806 1.00 90.38 95 THR A O 1
ATOM 762 N N . PRO A 1 96 ? 13.886 -11.231 -11.589 1.00 86.44 96 PRO A N 1
ATOM 763 C CA . PRO A 1 96 ? 13.467 -9.844 -11.404 1.00 86.44 96 PRO A CA 1
ATOM 764 C C . PRO A 1 96 ? 14.498 -8.843 -11.939 1.00 86.44 96 PRO A C 1
ATOM 766 O O . PRO A 1 96 ? 15.695 -8.967 -11.684 1.00 86.44 96 PRO A O 1
ATOM 769 N N . GLY A 1 97 ? 14.033 -7.860 -12.712 1.00 84.06 97 GLY A N 1
ATOM 770 C CA . GLY A 1 97 ? 14.881 -6.824 -13.312 1.00 84.06 97 GLY A CA 1
ATOM 771 C C . GLY A 1 97 ? 15.600 -7.238 -14.602 1.00 84.06 97 GLY A C 1
ATOM 772 O O . GLY A 1 97 ? 16.240 -6.397 -15.234 1.00 84.06 97 GLY A O 1
ATOM 773 N N . SER A 1 98 ? 15.476 -8.496 -15.036 1.00 89.38 98 SER A N 1
ATOM 774 C CA . SER A 1 98 ? 15.989 -8.948 -16.335 1.00 89.38 98 SER A CA 1
ATOM 775 C C . SER A 1 98 ? 15.168 -8.392 -17.504 1.00 89.38 98 SER A C 1
ATOM 777 O O . SER A 1 98 ? 13.996 -8.037 -17.354 1.00 89.38 98 SER A O 1
ATOM 779 N N . ALA A 1 99 ? 15.758 -8.375 -18.704 1.00 92.06 99 ALA A N 1
ATOM 780 C CA . ALA A 1 99 ? 15.045 -8.005 -19.928 1.00 92.06 99 ALA A CA 1
ATOM 781 C C . ALA A 1 99 ? 13.818 -8.900 -20.187 1.00 92.06 99 ALA A C 1
ATOM 783 O O . ALA A 1 99 ? 12.812 -8.418 -20.704 1.00 92.06 99 ALA A O 1
ATOM 784 N N . ASP A 1 100 ? 13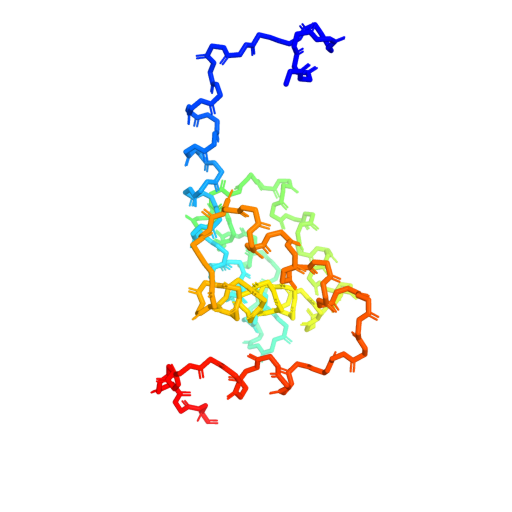.878 -10.177 -19.803 1.00 90.31 100 ASP A N 1
ATOM 785 C CA . ASP A 1 100 ? 12.762 -11.106 -19.981 1.00 90.31 100 ASP A CA 1
ATOM 786 C C . ASP A 1 100 ? 11.628 -10.838 -18.982 1.00 90.31 100 ASP A C 1
ATOM 788 O O . ASP A 1 100 ? 10.470 -10.820 -19.393 1.00 90.31 100 ASP A O 1
ATOM 792 N N . SER A 1 101 ? 11.934 -10.444 -17.736 1.00 90.69 101 SER A N 1
ATOM 793 C CA . SER A 1 101 ? 10.896 -10.006 -16.784 1.00 90.69 101 SER A CA 1
ATOM 794 C C . SER A 1 101 ? 10.104 -8.790 -17.286 1.00 90.69 101 SER A C 1
ATOM 796 O O . SER A 1 101 ? 8.895 -8.704 -17.075 1.00 90.69 101 SER A O 1
ATOM 798 N N . TRP A 1 102 ? 10.751 -7.881 -18.026 1.00 91.25 102 TRP A N 1
ATOM 799 C CA . TRP A 1 102 ? 10.068 -6.751 -18.661 1.00 91.25 102 TRP A CA 1
ATOM 800 C C . TRP A 1 102 ? 9.170 -7.179 -19.819 1.00 91.25 102 TRP A C 1
ATOM 802 O O . TRP A 1 102 ? 8.070 -6.645 -19.959 1.00 91.25 102 TRP A O 1
ATOM 812 N N . LYS A 1 103 ? 9.604 -8.147 -20.635 1.00 92.38 103 LYS A N 1
ATOM 813 C CA . LYS A 1 103 ? 8.759 -8.705 -21.702 1.00 92.38 103 LYS A CA 1
ATOM 814 C C . LYS A 1 103 ? 7.532 -9.400 -21.119 1.00 92.38 103 LYS A C 1
ATOM 816 O O . LYS A 1 103 ? 6.428 -9.164 -21.605 1.00 92.38 103 LYS A O 1
ATOM 821 N N . ASP A 1 104 ? 7.715 -10.193 -20.064 1.00 89.94 104 ASP A N 1
ATOM 822 C CA . ASP A 1 104 ? 6.618 -10.861 -19.363 1.00 89.94 104 ASP A CA 1
ATOM 823 C C . ASP A 1 104 ? 5.640 -9.839 -18.766 1.00 89.94 104 ASP A C 1
ATOM 825 O O . ASP A 1 104 ? 4.428 -9.992 -18.902 1.00 89.94 104 ASP A O 1
ATOM 829 N N . PHE A 1 105 ? 6.143 -8.748 -18.179 1.00 91.06 105 PHE A N 1
ATOM 830 C CA . PHE A 1 105 ? 5.294 -7.678 -17.652 1.00 91.06 105 PHE A CA 1
ATOM 831 C C . PHE A 1 105 ? 4.484 -6.973 -18.746 1.00 91.06 105 PHE A C 1
ATOM 833 O O . PHE A 1 105 ? 3.280 -6.770 -18.585 1.00 91.06 105 PHE A O 1
ATOM 840 N N . VAL A 1 106 ? 5.106 -6.644 -19.884 1.00 91.31 106 VAL A N 1
ATOM 841 C CA . VAL A 1 106 ? 4.389 -6.079 -21.039 1.00 91.31 106 VAL A CA 1
ATOM 842 C C . VAL A 1 106 ? 3.306 -7.043 -21.520 1.00 91.31 106 VAL A C 1
ATOM 844 O O . VAL A 1 106 ? 2.184 -6.606 -21.762 1.00 91.31 106 VAL A O 1
ATOM 847 N N . ALA A 1 107 ? 3.600 -8.344 -21.587 1.00 90.12 107 ALA A N 1
ATOM 848 C CA . ALA A 1 107 ? 2.627 -9.349 -22.000 1.00 90.12 107 ALA A CA 1
ATOM 849 C C . ALA A 1 107 ? 1.396 -9.388 -21.081 1.00 90.12 107 ALA A C 1
ATOM 851 O O . ALA A 1 107 ? 0.285 -9.534 -21.589 1.00 90.12 107 ALA A O 1
ATOM 852 N N . ILE A 1 108 ? 1.563 -9.201 -19.765 1.00 89.56 108 ILE A N 1
ATOM 853 C CA . ILE A 1 108 ? 0.436 -9.094 -18.820 1.00 89.56 108 ILE A CA 1
ATOM 854 C C . ILE A 1 108 ? -0.453 -7.889 -19.154 1.00 89.56 108 ILE A C 1
ATOM 856 O O . ILE A 1 108 ? -1.672 -8.001 -19.102 1.00 89.56 108 ILE A O 1
ATOM 860 N N . LEU A 1 109 ? 0.137 -6.746 -19.517 1.00 88.62 109 LEU A N 1
ATOM 861 C CA . LEU A 1 109 ? -0.611 -5.521 -19.824 1.00 88.62 109 LEU A CA 1
ATOM 862 C C . LEU A 1 109 ? -1.306 -5.561 -21.191 1.00 88.62 109 LEU A C 1
ATOM 864 O O . LEU A 1 109 ? -2.339 -4.920 -21.374 1.00 88.62 109 LEU A O 1
ATOM 868 N N . THR A 1 110 ? -0.734 -6.276 -22.162 1.00 90.81 110 THR A N 1
ATOM 869 C CA . THR A 1 110 ? -1.249 -6.332 -23.541 1.00 90.81 110 THR A CA 1
ATOM 870 C C . THR A 1 110 ? -2.140 -7.541 -23.814 1.00 90.81 110 THR A C 1
ATOM 872 O O . THR A 1 110 ? -2.715 -7.636 -24.897 1.00 90.81 110 THR A O 1
ATOM 875 N N . THR A 1 111 ? -2.249 -8.470 -22.863 1.00 86.00 111 THR A N 1
ATOM 876 C CA . THR A 1 111 ? -3.066 -9.684 -22.979 1.00 86.00 111 THR A CA 1
ATOM 877 C C . THR A 1 111 ? -4.231 -9.598 -21.996 1.00 86.00 111 THR A C 1
ATOM 879 O O . THR A 1 111 ? -4.020 -9.204 -20.851 1.00 86.00 111 THR A O 1
ATOM 882 N N . PRO A 1 112 ? -5.460 -9.979 -22.381 1.00 78.31 112 PRO A N 1
ATOM 883 C CA . PRO A 1 112 ? -6.583 -10.034 -21.450 1.00 78.31 112 PRO A CA 1
ATOM 884 C C . PRO A 1 112 ? -6.432 -11.236 -20.502 1.00 78.31 112 PRO A C 1
ATOM 886 O O . PRO A 1 112 ? -7.048 -12.278 -20.709 1.00 78.31 112 PRO A O 1
ATOM 889 N N . LEU A 1 113 ? -5.582 -11.099 -19.483 1.00 81.88 113 LEU A N 1
ATOM 890 C CA . LEU A 1 113 ? -5.403 -12.086 -18.418 1.00 81.88 113 LEU A CA 1
ATOM 891 C C . LEU A 1 113 ? -6.323 -11.764 -17.238 1.00 81.88 113 LEU A C 1
ATOM 893 O O . LEU A 1 113 ? -6.415 -10.616 -16.797 1.00 81.88 113 LEU A O 1
ATOM 897 N N . SER A 1 114 ? -6.987 -12.782 -16.700 1.00 84.44 114 SER A N 1
ATOM 898 C CA . SER A 1 114 ? -7.705 -12.688 -15.432 1.00 84.44 114 SER A CA 1
ATOM 899 C C . SER A 1 114 ? -6.768 -12.977 -14.248 1.00 84.44 114 SER A C 1
ATOM 901 O O . SER A 1 114 ? -5.720 -13.605 -14.423 1.00 84.44 114 SER A O 1
ATOM 903 N N . PRO A 1 115 ? -7.136 -12.593 -13.009 1.00 79.94 115 PRO A N 1
ATOM 904 C CA . PRO A 1 115 ? -6.360 -12.963 -11.823 1.00 79.94 115 PRO A CA 1
ATOM 905 C C . PRO A 1 115 ? -6.142 -14.476 -11.686 1.00 79.94 115 PRO A C 1
ATOM 907 O O . PRO A 1 115 ? -5.081 -14.904 -11.242 1.00 79.94 115 PRO A O 1
ATOM 910 N N . ALA A 1 116 ? -7.116 -15.292 -12.105 1.00 83.25 116 ALA A N 1
ATOM 911 C CA . ALA A 1 116 ? -7.007 -16.747 -12.052 1.00 83.25 116 ALA A CA 1
ATOM 912 C C . ALA A 1 116 ? -5.901 -17.283 -12.979 1.00 83.25 116 ALA A C 1
ATOM 914 O O . ALA A 1 116 ? -5.174 -18.197 -12.592 1.00 83.25 1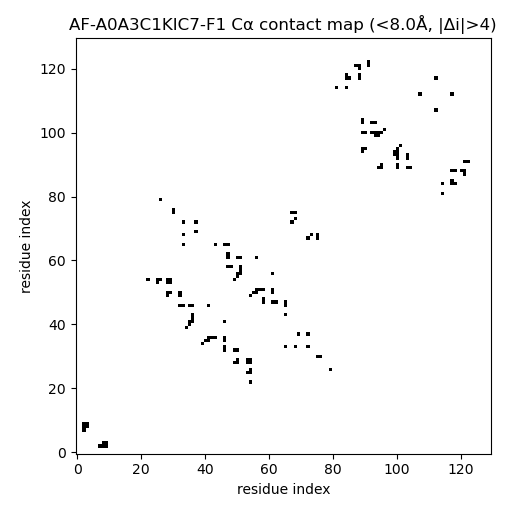16 ALA A O 1
ATOM 915 N N . ASP A 1 117 ? -5.721 -16.669 -14.152 1.00 84.19 117 ASP A N 1
ATOM 916 C CA . ASP A 1 117 ? -4.682 -17.055 -15.117 1.00 84.19 117 ASP A CA 1
ATOM 917 C C . ASP A 1 117 ? -3.269 -16.782 -14.577 1.00 84.19 117 ASP A C 1
ATOM 919 O O . ASP A 1 117 ? -2.324 -17.510 -14.883 1.00 84.19 117 ASP A O 1
ATOM 923 N N . LEU A 1 118 ? -3.125 -15.752 -13.735 1.00 82.94 118 LEU A N 1
ATOM 924 C CA . LEU A 1 118 ? -1.856 -15.392 -13.096 1.00 82.94 118 LEU A CA 1
ATOM 925 C C . LEU A 1 118 ? -1.532 -16.293 -11.894 1.00 82.94 118 LEU A C 1
ATOM 927 O O . LEU A 1 118 ? -0.370 -16.626 -11.662 1.00 82.94 118 LEU A O 1
ATOM 931 N N . VAL A 1 119 ? -2.550 -16.719 -11.141 1.00 80.94 119 VAL A N 1
ATOM 932 C CA . VAL A 1 119 ? -2.370 -17.609 -9.982 1.00 80.94 119 VAL A CA 1
ATOM 933 C C . VAL A 1 119 ? -2.072 -19.045 -10.424 1.00 80.94 119 VAL A C 1
ATOM 935 O O . VAL A 1 119 ? -1.155 -19.659 -9.888 1.00 80.94 119 VAL A O 1
ATOM 938 N N . ALA A 1 120 ? -2.773 -19.570 -11.435 1.00 61.38 120 ALA A N 1
ATOM 939 C CA . ALA A 1 120 ? -2.600 -20.950 -11.911 1.00 61.38 120 ALA A CA 1
ATOM 940 C C . ALA A 1 120 ? -1.233 -21.222 -12.570 1.00 61.38 120 ALA A C 1
ATOM 942 O O . ALA A 1 120 ? -0.799 -22.368 -12.655 1.00 61.38 120 ALA A O 1
ATOM 943 N N . ALA A 1 121 ? -0.560 -20.175 -13.047 1.00 57.00 121 ALA A N 1
ATOM 944 C CA . ALA A 1 121 ? 0.758 -20.265 -13.666 1.00 57.00 121 ALA A CA 1
ATOM 945 C C . ALA A 1 121 ? 1.922 -20.193 -12.659 1.00 57.00 121 ALA A C 1
ATOM 947 O O . ALA A 1 121 ? 3.060 -20.473 -13.035 1.00 57.00 121 ALA A O 1
ATOM 948 N N . SER A 1 122 ? 1.653 -19.834 -11.398 1.00 44.59 122 SER A N 1
ATOM 949 C CA . SER A 1 122 ? 2.647 -19.896 -10.324 1.00 44.59 122 SER A CA 1
ATOM 950 C C . SER A 1 122 ? 2.686 -21.322 -9.757 1.00 44.59 122 SER A C 1
ATOM 952 O O . SER A 1 122 ? 1.624 -21.877 -9.472 1.00 44.59 122 SER A O 1
ATOM 954 N N . PRO A 1 123 ? 3.863 -21.951 -9.580 1.00 42.97 123 PRO A N 1
ATOM 955 C CA . PRO A 1 123 ? 3.942 -23.264 -8.953 1.00 42.97 123 PRO A CA 1
ATOM 956 C C . PRO A 1 123 ? 3.457 -23.157 -7.503 1.00 42.97 123 PRO A C 1
ATOM 958 O O . PRO A 1 123 ? 4.114 -22.540 -6.672 1.00 42.97 123 PRO A O 1
ATOM 961 N N . ASP A 1 124 ? 2.269 -23.715 -7.267 1.00 44.44 124 ASP A N 1
ATOM 962 C CA . ASP A 1 124 ? 1.595 -24.011 -5.999 1.00 44.44 124 ASP A CA 1
ATOM 963 C C . ASP A 1 124 ? 2.287 -23.460 -4.734 1.00 44.44 124 ASP A C 1
ATOM 965 O O . ASP A 1 124 ? 2.997 -24.165 -4.012 1.00 44.44 124 ASP A O 1
ATOM 969 N N . SER A 1 125 ? 2.073 -22.177 -4.424 1.00 42.88 125 SER A N 1
ATOM 970 C CA . SER A 1 125 ? 2.290 -21.683 -3.065 1.00 42.88 125 SER A CA 1
ATOM 971 C C . SER A 1 125 ? 1.090 -22.140 -2.239 1.00 42.88 125 SER A C 1
ATOM 973 O O . SER A 1 125 ? 0.082 -21.437 -2.195 1.00 42.88 125 SER A O 1
ATOM 975 N N . GLY A 1 126 ? 1.188 -23.340 -1.659 1.00 39.00 126 GLY A N 1
ATOM 976 C CA . GLY A 1 126 ? 0.136 -24.087 -0.955 1.00 39.00 126 GLY A CA 1
ATOM 977 C C . GLY A 1 126 ? -0.509 -23.397 0.255 1.00 39.00 126 GLY A C 1
ATOM 978 O O . GLY A 1 126 ? -0.523 -23.937 1.361 1.00 39.00 126 GLY A O 1
ATOM 979 N N . VAL A 1 127 ? -1.095 -22.221 0.060 1.00 42.38 127 VAL A N 1
ATOM 980 C CA . VAL A 1 127 ? -1.931 -21.535 1.037 1.00 42.38 127 VAL A CA 1
ATOM 981 C C . VAL A 1 127 ? -3.381 -21.812 0.673 1.00 42.38 127 VAL A C 1
ATOM 983 O O . VAL A 1 127 ? -3.968 -21.203 -0.219 1.00 42.38 127 VAL A O 1
ATOM 986 N N . LYS A 1 128 ? -3.956 -22.775 1.391 1.00 26.19 128 LYS A N 1
ATOM 987 C CA . LYS A 1 128 ? -5.388 -23.058 1.377 1.00 26.19 128 LYS A CA 1
ATOM 988 C C . LYS A 1 128 ? -6.141 -21.828 1.916 1.00 26.19 128 LYS A C 1
ATOM 990 O O . LYS A 1 128 ? -5.810 -21.385 3.019 1.00 26.19 128 LYS A O 1
ATOM 995 N N . PRO A 1 129 ? -7.129 -21.273 1.190 1.00 36.53 129 PRO A N 1
ATOM 996 C CA . PRO A 1 129 ? -7.939 -20.181 1.718 1.00 36.53 129 PRO A CA 1
ATOM 997 C C . PRO A 1 129 ? -8.799 -20.669 2.904 1.00 36.53 129 PRO A C 1
ATOM 999 O O . PRO A 1 129 ? -9.111 -21.866 2.961 1.00 36.53 129 PRO A O 1
ATOM 1002 N N . PRO A 1 130 ? -9.137 -19.778 3.857 1.00 45.44 130 PRO A N 1
ATOM 1003 C CA . PRO A 1 130 ? -9.993 -20.102 4.999 1.00 45.44 130 PRO A CA 1
ATOM 1004 C C . PRO A 1 130 ? -11.413 -20.505 4.584 1.00 45.44 130 PRO A C 1
ATOM 1006 O O . PRO A 1 130 ? -11.920 -19.958 3.577 1.00 45.44 130 PRO A O 1
#

Organism: NCBI:txid287487

Foldseek 3Di:
DVQVVVVHDCPCVVVVVVVVVVLLVLVVLLVVLLCCVQPVVQDLVNSLVSCCVRNVDDSVRSNVSVVVSVVCPCVSVVVNVVVVLLVQLLVQPDPPPDPVSVVVVVCPVVDPDDSVNSNVNHPCPPDDDD

pLDDT: mean 83.31, std 14.38, range [26.19, 97.62]

Radius of gyration: 18.29 Å; Cα contacts (8 Å, |Δi|>4): 87; chains: 1; bounding box: 40×43×41 Å

Nearest PDB structures (foldseek):
  6ofv-assembly1_A  TM=2.517E-01  e=7.286E+00  Streptomyces coelicolor A3(2)

Sequence (130 aa):
VLLPLAGLESTQLEIYYHYIDLVEALNFARNEAARKHLYQGLSRDEAERWLMMFGLETAGTAATRLNVIEAQRSYVVTYNHGREIVAGYLSSRSTPGSADSWKDFVAILTTPLSPADLVAASPDSGVKPP

Solvent-accessible surface area (backbone atoms only — not comparable to full-atom values): 7565 Å² total; per-residue (Å²): 135,60,50,68,79,71,76,41,82,70,90,55,49,70,61,50,52,52,49,50,55,59,58,55,69,29,46,61,48,47,49,49,38,47,50,35,40,78,72,66,74,42,49,71,71,57,35,33,51,46,27,31,72,58,49,72,35,52,72,70,55,22,52,53,49,47,54,50,37,70,75,49,46,73,56,64,54,50,54,59,53,51,50,51,45,52,52,48,33,43,58,70,76,25,60,83,89,38,77,60,29,52,52,54,52,49,48,58,76,76,40,98,70,52,74,64,63,40,54,73,69,30,84,77,77,86,70,78,79,134

Mean predicted aligned error: 9.78 Å